Protein AF-A0A5J4RH97-F1 (afdb_monomer_lite)

Radius of gyration: 26.33 Å; chains: 1; bounding box: 68×27×66 Å

Foldseek 3Di:
DDDDPPPDDPPCVVVVDPVDDDFDKDWDADPVGDTDIDTDDPDDPPPDPPPVDPVPDDDPVNVVVVVVVVVVVVVVVVVVVVVVVPD

Sequence (87 aa):
IGALDWGRPPINDIYGRKPFETYDTGYKYDQFGNPIAYMKKPTIPIGKKGNIQKRNYIPTSQLIQTAKAQADLHSKLTKSAKISKKK

Structure (mmCIF, N/CA/C/O backbone):
data_AF-A0A5J4RH97-F1
#
_entry.id   AF-A0A5J4RH97-F1
#
loop_
_atom_site.group_PDB
_atom_site.id
_atom_site.type_symbol
_atom_site.label_atom_id
_atom_site.label_alt_id
_atom_site.label_comp_id
_atom_site.label_asym_id
_atom_site.label_entity_id
_atom_site.label_seq_id
_atom_site.pdbx_PDB_ins_code
_atom_site.Cartn_x
_atom_site.Cartn_y
_atom_site.Cartn_z
_atom_site.occupancy
_atom_site.B_iso_or_equiv
_atom_site.auth_seq_id
_atom_site.auth_comp_id
_atom_site.auth_asym_id
_atom_site.auth_atom_id
_atom_site.pdbx_PDB_model_num
ATOM 1 N N . ILE A 1 1 ? -41.732 2.437 -12.384 1.00 39.56 1 ILE A N 1
ATOM 2 C CA . ILE A 1 1 ? -40.754 2.342 -13.494 1.00 39.56 1 ILE A CA 1
ATOM 3 C C . ILE A 1 1 ? -39.450 2.907 -12.948 1.00 39.56 1 ILE A C 1
ATOM 5 O O . ILE A 1 1 ? -39.458 4.029 -12.461 1.00 39.56 1 ILE A O 1
ATOM 9 N N . GLY A 1 2 ? -38.445 2.040 -12.805 1.00 47.28 2 GLY A N 1
ATOM 10 C CA . GLY A 1 2 ? -37.346 2.183 -11.846 1.00 47.28 2 GLY A CA 1
ATOM 11 C C . GLY A 1 2 ? -36.332 3.269 -12.190 1.00 47.28 2 GLY A C 1
ATOM 12 O O . GLY A 1 2 ? -35.971 3.449 -13.350 1.00 47.28 2 GLY A O 1
ATOM 13 N N . ALA A 1 3 ? -35.865 3.963 -11.152 1.00 50.19 3 ALA A N 1
ATOM 14 C CA . ALA A 1 3 ? -34.724 4.857 -11.232 1.00 50.19 3 ALA A CA 1
ATOM 15 C C . ALA A 1 3 ? -33.463 4.030 -11.520 1.00 50.19 3 ALA A C 1
ATOM 17 O O . ALA A 1 3 ? -33.082 3.148 -10.751 1.00 50.19 3 ALA A O 1
ATOM 18 N N . LEU A 1 4 ? -32.871 4.307 -12.675 1.00 54.28 4 LEU A N 1
ATOM 19 C CA . LEU A 1 4 ? -31.613 3.767 -13.160 1.00 54.28 4 LEU A CA 1
ATOM 20 C C . LEU A 1 4 ? -30.497 4.200 -12.190 1.00 54.28 4 LEU A C 1
ATOM 22 O O . LEU A 1 4 ? -30.168 5.380 -12.094 1.00 54.28 4 LEU A O 1
ATOM 26 N N . ASP A 1 5 ? -29.989 3.244 -11.409 1.00 58.94 5 ASP A N 1
ATOM 27 C CA . ASP A 1 5 ? -28.912 3.395 -10.420 1.00 58.94 5 ASP A CA 1
ATOM 28 C C . ASP A 1 5 ? -27.566 3.596 -11.144 1.00 58.94 5 ASP A C 1
ATOM 30 O O . ASP A 1 5 ? -26.738 2.692 -11.243 1.00 58.94 5 ASP A O 1
ATOM 34 N N . TRP A 1 6 ? -27.370 4.790 -11.714 1.00 61.97 6 TRP A N 1
ATOM 35 C CA . TRP A 1 6 ? -26.171 5.202 -12.463 1.00 61.97 6 TRP A CA 1
ATOM 36 C C . TRP A 1 6 ? -24.877 5.244 -11.623 1.00 61.97 6 TRP A C 1
ATOM 38 O O . TRP A 1 6 ? -23.826 5.625 -12.134 1.00 61.97 6 TRP A O 1
ATOM 48 N N . GLY A 1 7 ? -24.928 4.878 -10.338 1.00 61.78 7 GLY A N 1
ATOM 49 C CA . GLY A 1 7 ? -23.777 4.883 -9.433 1.00 61.78 7 GLY A CA 1
ATOM 50 C C . GLY A 1 7 ? -23.104 3.523 -9.247 1.00 61.78 7 GLY A C 1
ATOM 51 O O . GLY A 1 7 ? -22.026 3.462 -8.651 1.00 61.78 7 GLY A O 1
ATOM 52 N N . ARG A 1 8 ? -23.706 2.425 -9.726 1.00 63.69 8 ARG A N 1
ATOM 53 C CA . ARG A 1 8 ? -23.086 1.103 -9.606 1.00 63.69 8 ARG A CA 1
ATOM 54 C C . ARG A 1 8 ? -22.105 0.878 -10.751 1.00 63.69 8 ARG A C 1
ATOM 56 O O . ARG A 1 8 ? -22.530 0.881 -11.907 1.00 63.69 8 ARG A O 1
ATOM 63 N N . PRO A 1 9 ? -20.812 0.639 -10.461 1.00 65.38 9 PRO A N 1
ATOM 64 C CA . PRO A 1 9 ? -19.911 0.171 -11.495 1.00 65.38 9 PRO A CA 1
ATOM 65 C C . PRO A 1 9 ? -20.483 -1.125 -12.094 1.00 65.38 9 PRO A C 1
ATOM 67 O O . PRO A 1 9 ? -21.068 -1.932 -11.359 1.00 65.38 9 PRO A O 1
ATOM 70 N N . PRO A 1 10 ? -20.368 -1.319 -13.419 1.00 66.12 10 PRO A N 1
ATOM 71 C CA . PRO A 1 10 ? -20.868 -2.518 -14.076 1.00 66.12 10 PRO A CA 1
ATOM 72 C C . PRO A 1 10 ? -20.287 -3.755 -13.386 1.00 66.12 10 PRO A C 1
ATOM 74 O O . PRO A 1 10 ? -19.148 -3.728 -12.930 1.00 66.12 10 PRO A O 1
ATOM 77 N N . ILE A 1 11 ? -21.047 -4.852 -13.320 1.00 61.50 11 ILE A N 1
ATOM 78 C CA . ILE A 1 11 ? -20.634 -6.114 -12.664 1.00 61.50 11 ILE A CA 1
ATOM 79 C C . ILE A 1 11 ? -19.237 -6.583 -13.127 1.00 61.50 11 ILE A C 1
ATOM 81 O O . ILE A 1 11 ? -18.493 -7.196 -12.363 1.00 61.50 11 ILE A O 1
ATOM 85 N N . ASN A 1 12 ? -18.837 -6.212 -14.345 1.00 59.78 12 ASN A N 1
ATOM 86 C CA . ASN A 1 12 ? -17.534 -6.526 -14.924 1.00 59.78 12 ASN A CA 1
ATOM 87 C C . ASN A 1 12 ? -16.361 -5.660 -14.412 1.00 59.78 12 ASN A C 1
ATOM 89 O O . ASN A 1 12 ? -15.214 -5.979 -14.714 1.00 59.78 12 ASN A O 1
ATOM 93 N N . ASP A 1 13 ? -16.595 -4.617 -13.608 1.00 60.03 13 ASP A N 1
ATOM 94 C CA . ASP A 1 13 ? -15.545 -3.811 -12.955 1.00 60.03 13 ASP A CA 1
ATOM 95 C C . ASP A 1 13 ? -14.719 -4.644 -11.952 1.00 60.03 13 ASP A C 1
ATOM 97 O O . ASP A 1 13 ? -13.587 -4.309 -11.607 1.00 60.03 13 ASP A O 1
ATOM 101 N N . ILE A 1 14 ? -15.249 -5.798 -11.532 1.00 59.06 14 ILE A N 1
ATOM 102 C CA . ILE A 1 14 ? -14.538 -6.780 -10.704 1.00 59.06 14 ILE A CA 1
ATOM 103 C C . ILE A 1 14 ? -13.311 -7.347 -11.441 1.00 59.06 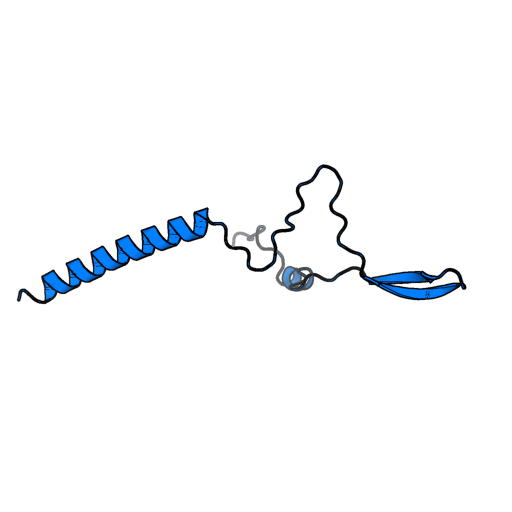14 ILE A C 1
ATOM 105 O O . ILE A 1 14 ? -12.295 -7.602 -10.803 1.00 59.06 14 ILE A O 1
ATOM 109 N N . TYR A 1 15 ? -13.353 -7.478 -12.774 1.00 57.44 15 TYR A N 1
ATOM 110 C CA . TYR A 1 15 ? -12.235 -8.021 -13.560 1.00 57.44 15 TYR A CA 1
ATOM 111 C C . TYR A 1 15 ? -11.104 -7.008 -13.805 1.00 57.44 15 TYR A C 1
ATOM 113 O O . TYR A 1 15 ? -9.970 -7.409 -14.057 1.00 57.44 15 TYR A O 1
ATOM 121 N N . GLY A 1 16 ? -11.382 -5.702 -13.710 1.00 59.81 16 GLY A N 1
ATOM 122 C CA . GLY A 1 16 ? -10.359 -4.647 -13.772 1.00 59.81 16 GLY A CA 1
ATOM 123 C C . GLY A 1 16 ? -9.625 -4.444 -12.443 1.00 59.81 16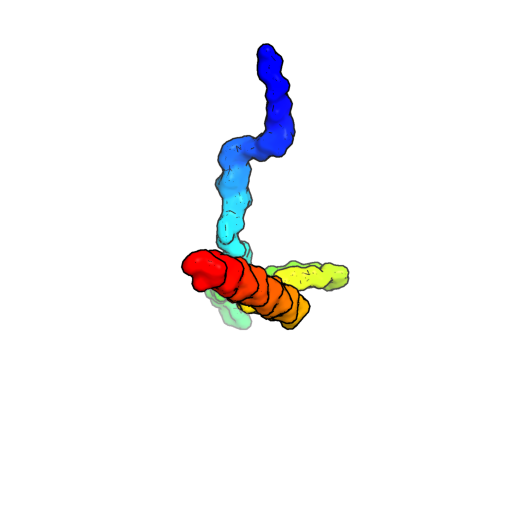 GLY A C 1
ATOM 124 O O . GLY A 1 16 ? -8.502 -3.934 -12.404 1.00 59.81 16 GLY A O 1
ATOM 125 N N . ARG A 1 17 ? -10.238 -4.878 -11.338 1.00 62.78 17 ARG A N 1
ATOM 126 C CA . ARG A 1 17 ? -9.634 -4.842 -10.008 1.00 62.78 17 ARG A CA 1
ATOM 127 C C . ARG A 1 17 ? -8.655 -5.996 -9.884 1.00 62.78 17 ARG A C 1
ATOM 129 O O . ARG A 1 17 ? -9.051 -7.129 -9.651 1.00 62.78 17 ARG A O 1
ATOM 136 N N . LYS A 1 18 ? -7.361 -5.703 -10.006 1.00 61.44 18 LYS A N 1
ATOM 137 C CA . LYS A 1 18 ? -6.296 -6.647 -9.647 1.00 61.44 18 LYS A CA 1
ATOM 138 C C . LYS A 1 18 ? -6.351 -6.869 -8.126 1.00 61.44 18 LYS A C 1
ATOM 140 O O . LYS A 1 18 ? -6.027 -5.938 -7.389 1.00 61.44 18 LYS A O 1
ATOM 145 N N . PRO A 1 19 ? -6.766 -8.053 -7.632 1.00 62.75 19 PRO A N 1
ATOM 146 C CA . PRO A 1 19 ? -6.891 -8.288 -6.192 1.00 62.75 19 PRO A CA 1
ATOM 147 C C . PRO A 1 19 ? -5.520 -8.428 -5.514 1.00 62.75 19 PRO A C 1
ATOM 149 O O . PRO A 1 19 ? -5.408 -8.290 -4.299 1.00 62.75 19 PRO A O 1
ATOM 152 N N . PHE A 1 20 ? -4.471 -8.674 -6.301 1.00 62.19 20 PHE A N 1
ATOM 153 C CA . PHE A 1 20 ? -3.080 -8.717 -5.875 1.00 62.19 20 PHE A CA 1
ATOM 154 C C . PHE A 1 20 ? -2.259 -7.655 -6.615 1.00 62.19 20 PHE A C 1
ATOM 156 O O . PHE A 1 20 ? -2.477 -7.388 -7.800 1.00 62.19 20 PHE A O 1
ATOM 163 N N . GLU A 1 21 ? -1.278 -7.071 -5.922 1.00 64.25 21 GLU A N 1
ATOM 164 C CA . GLU A 1 21 ? -0.266 -6.216 -6.548 1.00 64.25 21 GLU A CA 1
ATOM 165 C C . GLU A 1 21 ? 0.466 -7.025 -7.628 1.00 64.25 21 GLU A C 1
ATOM 167 O O . GLU A 1 21 ? 1.218 -7.951 -7.329 1.00 64.25 21 GLU A O 1
ATOM 172 N N . THR A 1 22 ? 0.221 -6.700 -8.898 1.00 67.12 22 THR A N 1
ATOM 173 C CA . THR A 1 22 ? 0.998 -7.239 -10.017 1.00 67.12 22 THR A CA 1
ATOM 174 C C . THR A 1 22 ? 2.172 -6.300 -10.243 1.00 67.12 22 THR A C 1
ATOM 176 O O . THR A 1 22 ? 1.962 -5.143 -10.604 1.00 67.12 22 THR A O 1
ATOM 179 N N . TYR A 1 23 ? 3.394 -6.772 -10.005 1.00 67.31 23 TYR A N 1
ATOM 180 C CA . TYR A 1 23 ? 4.588 -6.009 -10.357 1.00 67.31 23 TYR A CA 1
ATOM 181 C C . TYR A 1 23 ? 4.789 -6.057 -11.866 1.00 67.31 23 TYR A C 1
ATOM 183 O O . TYR A 1 23 ? 4.696 -7.125 -12.471 1.00 67.31 23 TYR A O 1
ATOM 191 N N . ASP A 1 24 ? 5.111 -4.916 -12.467 1.00 74.88 24 ASP A N 1
ATOM 192 C CA . ASP A 1 24 ? 5.583 -4.911 -13.844 1.00 74.88 24 ASP A CA 1
ATOM 193 C C . ASP A 1 24 ? 6.906 -5.682 -13.909 1.00 74.88 24 ASP A C 1
ATOM 195 O O . ASP A 1 24 ? 7.882 -5.352 -13.228 1.00 74.88 24 ASP A O 1
ATOM 199 N N . THR A 1 25 ? 6.955 -6.717 -14.734 1.00 81.25 25 THR A N 1
ATOM 200 C CA . THR A 1 25 ? 8.174 -7.478 -15.011 1.00 81.25 25 THR A CA 1
ATOM 201 C C . THR A 1 25 ? 8.819 -6.969 -16.294 1.00 81.25 25 THR A C 1
ATOM 203 O O . THR A 1 25 ? 8.150 -6.427 -17.174 1.00 81.25 25 THR A O 1
ATOM 206 N N . GLY A 1 26 ? 10.130 -7.131 -16.425 1.00 86.56 26 GLY A N 1
ATOM 207 C CA . GLY A 1 26 ? 10.832 -6.818 -17.665 1.00 86.56 26 GLY A CA 1
ATOM 208 C C . GLY A 1 26 ? 12.159 -7.551 -17.775 1.00 86.56 26 GLY A C 1
ATOM 209 O O . GLY A 1 26 ? 12.569 -8.261 -16.857 1.00 86.56 26 GLY A O 1
ATOM 210 N N . TYR A 1 27 ? 12.838 -7.333 -18.896 1.00 88.06 27 TYR A N 1
ATOM 211 C CA . TYR A 1 27 ? 14.200 -7.797 -19.126 1.00 88.06 27 TYR A CA 1
ATOM 212 C C . TYR A 1 27 ? 15.164 -6.610 -19.096 1.00 88.06 27 TYR A C 1
ATOM 214 O O . TYR A 1 27 ? 14.857 -5.533 -19.609 1.00 88.06 27 TYR A O 1
ATOM 222 N N . LYS A 1 28 ? 16.319 -6.805 -18.464 1.00 89.62 28 LYS A N 1
ATOM 223 C CA . LYS A 1 28 ? 17.499 -5.935 -18.563 1.00 89.62 28 LYS A CA 1
ATOM 224 C C . LYS A 1 28 ? 18.626 -6.731 -19.192 1.00 89.62 28 LYS A C 1
ATOM 226 O O . LYS A 1 28 ? 18.616 -7.948 -19.095 1.00 89.62 28 LYS A O 1
ATOM 231 N N . TYR A 1 29 ? 19.596 -6.055 -19.783 1.00 93.12 29 TYR A N 1
ATOM 232 C CA . TYR A 1 29 ? 20.796 -6.704 -20.295 1.00 93.12 29 TYR A CA 1
ATOM 233 C C . TYR A 1 29 ? 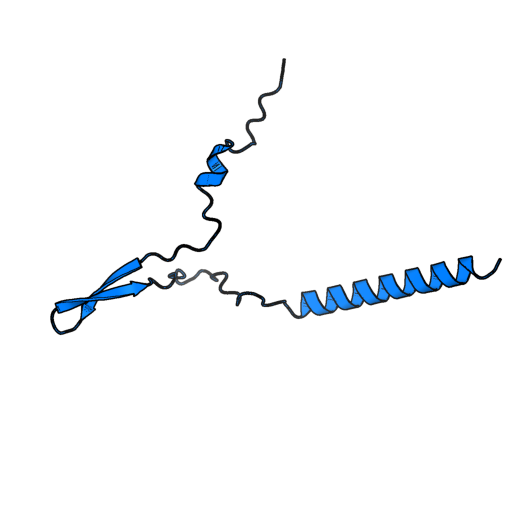21.944 -6.519 -19.304 1.00 93.12 29 TYR A C 1
ATOM 235 O O . TYR A 1 29 ? 22.093 -5.434 -18.733 1.00 93.12 29 TYR A O 1
ATOM 243 N N . A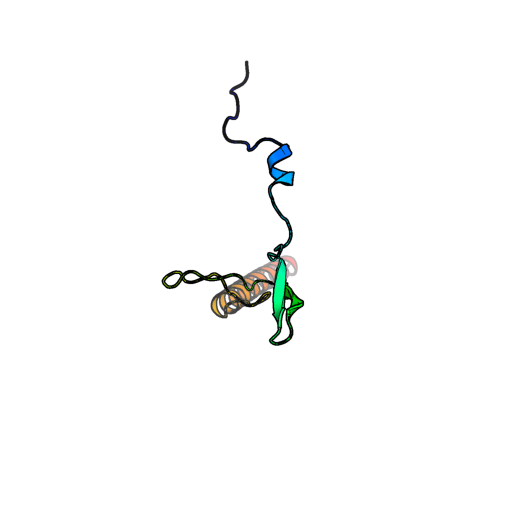SP A 1 30 ? 22.706 -7.582 -19.055 1.00 88.25 30 ASP A N 1
ATOM 244 C CA . ASP A 1 30 ? 23.973 -7.490 -18.327 1.00 88.25 30 ASP A CA 1
ATOM 245 C C . ASP A 1 30 ? 25.081 -6.874 -19.204 1.00 88.25 30 ASP A C 1
ATOM 247 O O . ASP A 1 30 ? 24.864 -6.532 -20.368 1.00 88.25 30 ASP A O 1
ATOM 251 N N . GLN A 1 31 ? 26.286 -6.719 -18.649 1.00 92.00 31 GLN A N 1
ATOM 252 C CA . GLN A 1 31 ? 27.441 -6.172 -19.377 1.00 92.00 31 GLN A CA 1
ATOM 253 C C . GLN A 1 31 ? 27.852 -7.025 -20.594 1.00 92.00 31 GLN A C 1
ATOM 255 O O . GLN A 1 31 ? 28.531 -6.526 -21.489 1.00 92.00 31 GLN A O 1
ATOM 260 N N . PHE A 1 32 ? 27.431 -8.289 -20.641 1.00 91.75 32 PHE A N 1
ATOM 261 C CA . PHE A 1 32 ? 27.715 -9.236 -21.715 1.00 91.75 32 PHE A CA 1
ATOM 262 C C . PHE A 1 32 ? 26.554 -9.359 -22.717 1.00 91.75 32 PHE A C 1
ATOM 264 O O . PHE A 1 32 ? 26.653 -10.128 -23.669 1.00 91.75 32 PHE A O 1
ATOM 271 N N . GLY A 1 33 ? 25.468 -8.596 -22.538 1.00 91.00 33 GLY A N 1
ATOM 272 C CA . GLY A 1 33 ? 24.304 -8.615 -23.422 1.00 91.00 33 GLY A CA 1
ATOM 273 C C . GLY A 1 33 ? 23.319 -9.759 -23.164 1.00 91.00 33 GLY A C 1
ATOM 274 O O . GLY A 1 33 ? 22.442 -9.992 -23.994 1.00 91.00 33 GLY A O 1
ATOM 275 N N . ASN A 1 34 ? 23.402 -10.458 -22.030 1.00 94.50 34 ASN A N 1
ATOM 276 C CA . ASN A 1 34 ? 22.442 -11.506 -21.680 1.00 94.50 34 ASN A CA 1
ATOM 277 C C . ASN A 1 34 ? 21.183 -10.908 -21.032 1.00 94.50 34 ASN A C 1
ATOM 279 O O . ASN A 1 34 ? 21.298 -10.040 -20.156 1.00 94.50 34 ASN A O 1
ATOM 283 N N . PRO A 1 35 ? 19.973 -11.371 -21.403 1.00 92.50 35 PRO A N 1
ATOM 284 C CA . PRO A 1 35 ? 18.740 -10.906 -20.788 1.00 92.50 35 PRO A CA 1
ATOM 285 C C . PRO A 1 35 ? 18.585 -11.471 -19.369 1.00 92.50 35 PRO A C 1
ATOM 287 O O . PRO A 1 35 ? 18.486 -12.676 -19.156 1.00 92.50 35 PRO A O 1
ATOM 290 N N . ILE A 1 36 ? 18.484 -10.578 -18.393 1.00 90.81 36 ILE A N 1
ATOM 291 C CA . ILE A 1 36 ? 18.180 -10.871 -16.997 1.00 90.81 36 ILE A CA 1
ATOM 292 C C . ILE A 1 36 ? 16.757 -10.404 -16.699 1.00 90.81 36 ILE A C 1
ATOM 294 O O . ILE A 1 36 ? 16.421 -9.221 -16.836 1.00 90.81 36 ILE A O 1
ATOM 298 N N . ALA A 1 37 ? 15.919 -11.343 -16.263 1.00 88.81 37 ALA A N 1
ATOM 299 C CA . ALA A 1 37 ? 14.584 -11.035 -15.776 1.00 88.81 37 ALA A CA 1
ATOM 300 C C . ALA A 1 37 ? 14.674 -10.198 -14.493 1.00 88.81 37 ALA A C 1
ATOM 302 O O . ALA A 1 37 ? 15.416 -10.526 -13.565 1.00 88.81 37 ALA A O 1
ATOM 303 N N . TYR A 1 38 ? 13.901 -9.118 -14.419 1.00 85.75 38 TYR A N 1
ATOM 304 C CA . TYR A 1 38 ? 13.827 -8.293 -13.221 1.00 85.75 38 TYR A CA 1
ATOM 305 C C . TYR A 1 38 ? 12.391 -7.848 -12.934 1.00 85.75 38 TYR A C 1
ATOM 307 O O . TYR A 1 38 ? 11.583 -7.614 -13.835 1.00 85.75 38 TYR A O 1
ATOM 315 N N . MET A 1 39 ? 12.084 -7.691 -11.647 1.00 84.12 39 MET A N 1
ATOM 316 C CA . MET A 1 39 ? 10.848 -7.055 -11.194 1.00 84.12 39 MET A CA 1
ATOM 317 C C . MET A 1 39 ? 11.063 -5.545 -11.091 1.00 84.12 39 MET A C 1
ATOM 319 O O . MET A 1 39 ? 12.008 -5.088 -10.433 1.00 84.12 39 MET A O 1
ATOM 323 N N . LYS A 1 40 ? 10.189 -4.747 -11.713 1.00 81.06 40 LYS A N 1
ATOM 324 C CA . LYS A 1 40 ? 10.183 -3.297 -11.511 1.00 81.06 40 LYS A CA 1
ATOM 325 C C . LYS A 1 40 ? 9.692 -3.021 -10.096 1.00 81.06 40 LYS A C 1
ATOM 327 O O . LYS A 1 40 ? 8.563 -3.346 -9.731 1.00 81.06 40 LYS A O 1
ATOM 332 N N . LYS A 1 41 ? 10.552 -2.401 -9.286 1.00 72.88 41 LYS A N 1
ATOM 333 C CA . LYS A 1 41 ? 10.116 -1.831 -8.011 1.00 72.88 41 LYS A CA 1
ATOM 334 C C . LYS A 1 41 ? 9.093 -0.733 -8.321 1.00 72.88 41 LYS A C 1
ATOM 336 O O . LYS A 1 41 ? 9.330 0.029 -9.261 1.00 72.88 41 LYS A O 1
ATOM 341 N N . PRO A 1 42 ? 7.985 -0.636 -7.571 1.00 67.62 42 PRO A N 1
ATOM 342 C CA . PRO A 1 42 ? 7.036 0.449 -7.758 1.00 67.62 42 PRO A CA 1
ATOM 343 C C . PRO A 1 42 ? 7.764 1.780 -7.548 1.00 67.62 42 PRO A C 1
ATOM 345 O O . PRO A 1 42 ? 8.281 2.057 -6.464 1.00 67.62 42 PRO A O 1
ATOM 348 N N . THR A 1 43 ? 7.854 2.582 -8.609 1.00 62.53 43 THR A N 1
ATOM 349 C CA . THR A 1 43 ? 8.444 3.918 -8.541 1.00 62.53 43 THR A CA 1
ATOM 350 C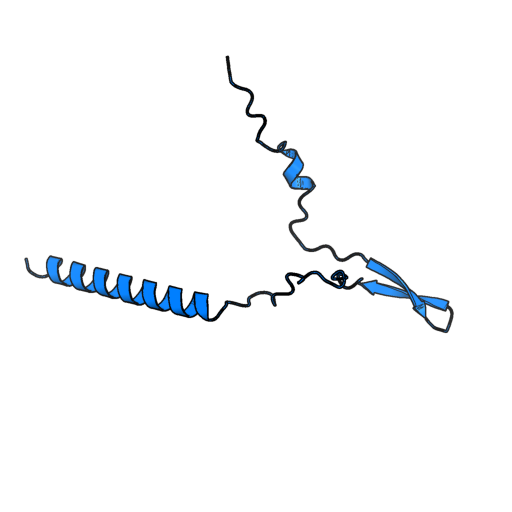 C . THR A 1 43 ? 7.468 4.822 -7.813 1.00 62.53 43 THR A C 1
ATOM 352 O O . THR A 1 43 ? 6.359 5.067 -8.284 1.00 62.53 43 THR A O 1
ATOM 355 N N . ILE A 1 44 ? 7.879 5.336 -6.660 1.00 61.66 44 ILE A N 1
ATOM 356 C CA . ILE A 1 44 ? 7.121 6.373 -5.970 1.00 61.66 44 ILE A CA 1
ATOM 357 C C . ILE A 1 44 ? 7.568 7.689 -6.586 1.00 61.66 44 ILE A C 1
ATOM 359 O O . ILE A 1 44 ? 8.761 7.992 -6.530 1.00 61.66 44 ILE A O 1
ATOM 363 N N . PRO A 1 45 ? 6.663 8.452 -7.216 1.00 59.72 45 PRO A N 1
ATOM 364 C CA . PRO A 1 45 ? 7.042 9.721 -7.806 1.00 59.72 45 PRO A CA 1
ATOM 365 C C . PRO A 1 45 ? 7.607 10.635 -6.715 1.00 59.72 45 PRO A C 1
ATOM 367 O O . PRO A 1 45 ? 7.008 10.792 -5.646 1.00 59.72 45 PRO A O 1
ATOM 370 N N . ILE A 1 46 ? 8.774 11.216 -6.992 1.00 52.81 46 ILE A N 1
ATOM 371 C CA . ILE A 1 46 ? 9.424 12.213 -6.137 1.00 52.81 46 ILE A CA 1
ATOM 372 C C . ILE A 1 46 ? 8.401 13.315 -5.832 1.00 52.81 46 ILE A C 1
ATOM 374 O O . ILE A 1 46 ? 7.796 13.879 -6.740 1.00 52.81 46 ILE A O 1
ATOM 378 N N . GLY A 1 47 ? 8.155 13.562 -4.543 1.00 53.84 47 GLY A N 1
ATOM 379 C CA . GLY A 1 47 ? 7.161 14.530 -4.067 1.00 53.84 47 GLY A CA 1
ATOM 380 C C . GLY A 1 47 ? 5.813 13.942 -3.629 1.00 53.84 47 GLY A C 1
ATOM 381 O O . GLY A 1 47 ? 5.004 14.673 -3.064 1.00 53.84 47 GLY A O 1
ATOM 382 N N . LYS A 1 48 ? 5.556 12.636 -3.805 1.00 58.03 48 LYS A N 1
ATOM 383 C CA . LYS A 1 48 ? 4.377 11.974 -3.217 1.00 58.03 48 LYS A CA 1
ATOM 384 C C . LYS A 1 48 ? 4.800 10.991 -2.133 1.00 58.03 48 LYS A C 1
ATOM 386 O O . LYS A 1 48 ? 5.664 10.145 -2.346 1.00 58.03 48 LYS A O 1
ATOM 391 N N . LYS A 1 49 ? 4.153 11.067 -0.966 1.00 52.06 49 LYS A N 1
ATOM 392 C CA . LYS A 1 49 ? 4.294 10.066 0.096 1.00 52.06 49 LYS A CA 1
ATOM 393 C C . LYS A 1 49 ? 3.608 8.786 -0.383 1.00 52.06 49 LYS A C 1
ATOM 395 O O . LYS A 1 49 ? 2.409 8.609 -0.191 1.00 52.06 49 LYS A O 1
ATOM 400 N N . GLY A 1 50 ? 4.350 7.933 -1.089 1.00 56.72 50 GLY A N 1
ATOM 401 C CA . GLY A 1 50 ? 3.875 6.599 -1.437 1.00 56.72 50 GLY A CA 1
ATOM 402 C C . GLY A 1 50 ? 3.405 5.893 -0.168 1.00 56.72 50 GLY A C 1
ATOM 403 O O . GLY A 1 50 ? 4.037 6.018 0.884 1.00 56.72 50 GLY A O 1
ATOM 404 N N . ASN A 1 51 ? 2.286 5.178 -0.243 1.00 59.91 51 ASN A N 1
ATOM 405 C CA . ASN A 1 51 ? 1.768 4.402 0.878 1.00 59.91 51 ASN A CA 1
ATOM 406 C C . ASN A 1 51 ? 2.600 3.112 1.031 1.00 59.91 51 ASN A C 1
ATOM 408 O O . ASN A 1 51 ? 2.091 2.009 0.883 1.00 59.91 51 ASN A O 1
ATOM 412 N N . ILE A 1 52 ? 3.909 3.252 1.278 1.00 59.81 52 ILE A N 1
ATOM 413 C CA . ILE A 1 52 ? 4.845 2.151 1.563 1.00 59.81 52 ILE A CA 1
ATOM 414 C C . ILE A 1 52 ? 4.719 1.736 3.030 1.00 59.81 52 ILE A C 1
ATOM 416 O O . ILE A 1 52 ? 5.709 1.568 3.746 1.00 59.81 52 ILE A O 1
ATOM 420 N N . GLN A 1 53 ? 3.504 1.650 3.555 1.00 63.12 53 GLN A N 1
ATOM 421 C CA . GLN A 1 53 ? 3.367 1.053 4.872 1.00 63.12 53 GLN A CA 1
ATOM 422 C C . GLN A 1 53 ? 3.780 -0.415 4.742 1.00 63.12 53 GLN A C 1
ATOM 424 O O . GLN A 1 53 ? 3.354 -1.111 3.818 1.00 63.12 53 GLN A O 1
ATOM 429 N N . LYS A 1 54 ? 4.676 -0.877 5.626 1.00 61.03 54 LYS A N 1
ATOM 430 C CA . LYS A 1 54 ? 5.020 -2.300 5.693 1.00 61.03 54 LYS A CA 1
ATOM 431 C C . LYS A 1 54 ? 3.714 -3.082 5.832 1.00 61.03 54 LYS A C 1
ATOM 433 O O . LYS A 1 54 ? 2.868 -2.719 6.650 1.00 61.03 54 LYS A O 1
ATOM 438 N N . ARG A 1 55 ? 3.554 -4.146 5.040 1.00 61.28 55 ARG A N 1
ATOM 439 C CA . ARG A 1 55 ? 2.414 -5.061 5.182 1.00 61.28 55 ARG A CA 1
ATOM 440 C C . ARG A 1 55 ? 2.336 -5.493 6.655 1.00 61.28 55 ARG A C 1
ATOM 442 O O . ARG A 1 55 ? 3.361 -5.848 7.234 1.00 61.28 55 ARG A O 1
ATOM 449 N N . ASN A 1 56 ? 1.147 -5.409 7.251 1.00 74.50 56 ASN A N 1
ATOM 450 C CA . ASN A 1 56 ? 0.870 -5.693 8.670 1.00 74.50 56 ASN A CA 1
ATOM 451 C C . ASN A 1 56 ? 1.427 -4.687 9.699 1.00 74.50 56 ASN A C 1
ATOM 453 O O . ASN A 1 56 ? 1.498 -5.006 10.884 1.00 74.50 56 ASN A O 1
ATOM 457 N N . TYR A 1 57 ? 1.804 -3.470 9.294 1.00 83.38 57 TYR A N 1
ATOM 458 C CA . TYR A 1 57 ? 2.092 -2.409 10.259 1.00 83.38 57 TYR A CA 1
ATOM 459 C C . TYR A 1 57 ? 0.792 -1.888 10.883 1.00 83.38 57 TYR A C 1
ATOM 461 O O . TYR A 1 57 ? -0.047 -1.315 10.191 1.00 83.38 57 TYR A O 1
ATOM 469 N N . ILE A 1 58 ? 0.640 -2.075 12.194 1.00 83.12 58 ILE A N 1
ATOM 470 C CA . ILE A 1 58 ? -0.444 -1.477 12.975 1.00 83.12 58 ILE A CA 1
ATOM 471 C C . ILE A 1 58 ? 0.124 -0.240 13.681 1.00 83.12 58 ILE A C 1
ATOM 473 O O . ILE A 1 58 ? 1.061 -0.381 14.472 1.00 83.12 58 ILE A O 1
ATOM 477 N N . PRO A 1 59 ? -0.408 0.970 13.428 1.00 90.00 59 PRO A N 1
ATOM 478 C CA . PRO A 1 59 ? 0.038 2.174 14.115 1.00 90.00 59 PRO A CA 1
ATOM 479 C C . PRO A 1 59 ? -0.150 2.063 15.628 1.00 90.00 59 PRO A C 1
ATOM 481 O O . PRO A 1 59 ? -1.177 1.581 16.109 1.00 90.00 59 PRO A O 1
ATOM 484 N N . THR A 1 60 ? 0.793 2.607 16.396 1.00 92.62 60 THR A N 1
ATOM 485 C CA . THR A 1 60 ? 0.697 2.642 17.864 1.00 92.62 60 THR A CA 1
ATOM 486 C C . THR A 1 60 ? -0.590 3.321 18.342 1.00 92.62 60 THR A C 1
ATOM 488 O O . THR A 1 60 ? -1.197 2.883 19.314 1.00 92.62 60 THR A O 1
ATOM 491 N N . SER A 1 61 ? -1.060 4.349 17.628 1.00 93.69 61 SER A N 1
ATOM 492 C CA . SER A 1 61 ? -2.336 5.014 17.914 1.00 93.69 61 SER A CA 1
ATOM 493 C C . SER A 1 61 ? -3.529 4.058 17.825 1.00 93.69 61 SER A C 1
ATOM 495 O O . SER A 1 61 ? -4.397 4.090 18.696 1.00 93.69 61 SER A O 1
ATOM 497 N N . GLN A 1 62 ? -3.553 3.178 16.822 1.00 94.31 62 GLN A N 1
ATOM 498 C CA . GLN A 1 62 ? -4.591 2.162 16.667 1.00 94.31 62 GLN A CA 1
ATOM 499 C C . GLN A 1 62 ? -4.521 1.134 17.802 1.00 94.31 62 GLN A C 1
ATOM 501 O O . GLN A 1 62 ? -5.555 0.810 18.383 1.00 94.31 62 GLN A O 1
ATOM 506 N N . LEU A 1 63 ? -3.319 0.690 18.191 1.00 95.44 63 LEU A N 1
ATOM 507 C CA . LEU A 1 63 ? -3.140 -0.208 19.341 1.00 95.44 63 LEU A CA 1
ATOM 508 C C . LEU A 1 63 ? -3.705 0.410 20.632 1.00 95.44 63 LEU A C 1
ATOM 510 O O . LEU A 1 63 ? -4.518 -0.219 21.310 1.00 95.44 63 LEU A O 1
ATOM 514 N N . ILE A 1 64 ? -3.363 1.668 20.930 1.00 96.62 64 ILE A N 1
ATOM 515 C CA . ILE A 1 64 ? -3.849 2.388 22.121 1.00 96.62 64 ILE A CA 1
ATOM 516 C C . ILE A 1 64 ? -5.379 2.515 22.112 1.00 96.62 64 ILE A C 1
ATOM 518 O O . ILE A 1 64 ? -6.031 2.271 23.129 1.00 96.62 64 ILE A O 1
ATOM 522 N N . GLN A 1 65 ? -5.968 2.865 20.965 1.00 96.38 65 GLN A N 1
ATOM 523 C CA . GLN A 1 65 ? -7.423 2.973 20.829 1.00 96.38 65 GLN A CA 1
ATOM 524 C C . GLN A 1 65 ? -8.117 1.626 21.065 1.00 96.38 65 GLN A C 1
ATOM 526 O O . GLN A 1 65 ? -9.099 1.569 21.808 1.00 96.38 65 GLN A O 1
ATOM 531 N N . THR A 1 66 ? -7.591 0.538 20.493 1.00 95.38 66 THR A N 1
ATOM 532 C CA . THR A 1 66 ? -8.158 -0.805 20.690 1.00 95.38 66 THR A CA 1
ATOM 533 C C . THR A 1 66 ? -8.056 -1.275 22.140 1.00 95.38 66 THR A C 1
ATOM 535 O O . THR A 1 66 ? -9.033 -1.804 22.666 1.00 95.38 66 THR A O 1
ATOM 538 N N . ALA A 1 67 ? -6.935 -1.009 22.820 1.00 95.50 67 ALA A N 1
ATOM 539 C CA . ALA A 1 67 ? -6.758 -1.348 24.231 1.00 95.50 67 ALA A CA 1
ATOM 540 C C . ALA A 1 67 ? -7.773 -0.614 25.124 1.00 95.50 67 ALA A C 1
ATOM 542 O O . ALA A 1 67 ? -8.387 -1.221 26.003 1.00 95.50 67 ALA A O 1
ATOM 543 N N . LYS A 1 68 ? -8.014 0.678 24.859 1.00 96.56 68 LYS A N 1
ATOM 544 C CA . LYS A 1 68 ? -9.024 1.462 25.584 1.00 96.56 68 LYS A CA 1
ATOM 545 C C . LYS A 1 68 ? -10.434 0.901 25.377 1.00 96.56 68 LYS A C 1
ATOM 547 O O . LYS A 1 68 ? -11.149 0.671 26.348 1.00 96.56 68 LYS A O 1
ATOM 552 N N . ALA A 1 69 ? -10.808 0.615 24.129 1.00 95.00 69 ALA A N 1
ATOM 553 C CA . ALA A 1 69 ? -12.113 0.040 23.811 1.00 95.00 69 ALA A CA 1
ATOM 554 C C . ALA A 1 69 ? -12.323 -1.336 24.474 1.00 95.00 69 ALA A C 1
ATOM 556 O O . ALA A 1 69 ? -13.403 -1.612 24.998 1.00 95.00 69 ALA A O 1
ATOM 557 N N . GLN A 1 70 ? -11.286 -2.181 24.505 1.00 95.75 70 GLN A N 1
ATOM 558 C CA . GLN A 1 70 ? -11.321 -3.473 25.196 1.00 95.75 70 GLN A CA 1
ATOM 559 C C . GLN A 1 70 ? -11.519 -3.316 26.711 1.00 95.75 70 GLN A C 1
ATOM 561 O O . GLN A 1 70 ? -12.351 -4.019 27.288 1.00 95.75 70 GLN A O 1
ATOM 566 N N . ALA A 1 71 ? -10.816 -2.379 27.355 1.00 92.81 71 ALA A N 1
ATOM 567 C CA . ALA A 1 71 ? -10.971 -2.107 28.785 1.00 92.81 71 ALA A CA 1
ATOM 568 C C . ALA A 1 71 ? -12.389 -1.615 29.132 1.00 92.81 71 ALA A C 1
ATOM 570 O O . ALA A 1 71 ? -13.008 -2.098 30.088 1.00 92.81 71 ALA A O 1
ATOM 571 N N . ASP A 1 72 ? -12.939 -0.713 28.318 1.00 94.56 72 ASP A N 1
ATOM 572 C CA . ASP A 1 72 ? -14.294 -0.191 28.496 1.00 94.56 72 ASP A CA 1
ATOM 573 C C . ASP A 1 72 ? -15.343 -1.301 28.350 1.00 94.56 72 ASP A C 1
ATOM 575 O O . ASP A 1 72 ? -16.234 -1.427 29.196 1.00 94.56 72 ASP A O 1
ATOM 579 N N . LEU A 1 73 ? -15.217 -2.150 27.324 1.00 93.75 73 LEU A N 1
ATOM 580 C CA . LEU A 1 73 ? -16.082 -3.315 27.125 1.00 93.75 73 LEU A CA 1
ATOM 581 C C . LEU A 1 73 ? -16.003 -4.292 28.300 1.00 93.75 73 LEU A C 1
ATOM 583 O O . LEU A 1 73 ? -17.039 -4.693 28.832 1.00 93.75 73 LEU A O 1
ATOM 587 N N . HIS A 1 74 ? -14.795 -4.623 28.757 1.00 91.75 74 HIS A N 1
ATOM 588 C CA . HIS A 1 74 ? -14.599 -5.501 29.907 1.00 91.75 74 HIS A CA 1
ATOM 589 C C . HIS A 1 74 ? -15.270 -4.939 31.170 1.00 91.75 74 HIS A C 1
ATOM 591 O O . HIS A 1 74 ? -15.969 -5.658 31.891 1.00 91.75 74 HIS A O 1
ATOM 597 N N . SER A 1 75 ? -15.139 -3.632 31.418 1.00 90.56 75 SER A N 1
ATOM 598 C CA . SER A 1 75 ? -15.792 -2.973 32.554 1.00 90.56 75 SER A CA 1
ATOM 599 C C . SER A 1 75 ? -17.326 -3.031 32.473 1.00 90.56 75 SER A C 1
ATOM 601 O O . SER A 1 75 ? -17.993 -3.245 33.486 1.00 90.56 75 SER A O 1
ATOM 603 N N . LYS A 1 76 ? -17.905 -2.889 31.273 1.00 90.62 76 LYS A N 1
ATOM 604 C CA . LYS A 1 76 ? -19.358 -2.962 31.055 1.00 90.62 76 LYS A CA 1
ATOM 605 C C . LYS A 1 76 ? -19.883 -4.380 31.254 1.00 90.62 76 LYS A C 1
ATOM 607 O O . LYS A 1 76 ? -20.882 -4.565 31.947 1.00 90.62 76 LYS A O 1
ATOM 612 N N . LEU A 1 77 ? -19.190 -5.377 30.704 1.00 88.00 77 LEU A N 1
ATOM 613 C CA . LEU A 1 77 ? -19.562 -6.787 30.834 1.00 88.00 77 LEU A CA 1
ATOM 614 C C . LEU A 1 77 ? -19.484 -7.261 32.289 1.00 88.00 77 LEU A C 1
ATOM 616 O O . LEU A 1 77 ? -20.423 -7.875 32.791 1.00 88.00 77 LEU A O 1
ATOM 620 N N . THR A 1 78 ? -18.411 -6.917 33.002 1.00 80.50 78 THR A N 1
ATOM 621 C CA . THR A 1 78 ? -18.248 -7.291 34.417 1.00 80.50 78 THR A CA 1
ATOM 622 C C . THR A 1 78 ? -19.264 -6.608 35.334 1.00 80.50 78 THR A C 1
ATOM 624 O O . THR A 1 78 ? -19.769 -7.243 36.260 1.00 80.50 78 THR A O 1
ATOM 627 N N . LYS A 1 79 ? -19.617 -5.339 35.084 1.00 76.75 79 LYS A N 1
ATOM 628 C CA . LYS A 1 79 ? -20.697 -4.650 35.815 1.00 76.75 79 LYS A CA 1
ATOM 629 C C . LYS A 1 79 ? -22.065 -5.269 35.525 1.00 76.75 79 LYS A C 1
ATOM 631 O O . LYS A 1 79 ? -22.805 -5.542 36.465 1.00 76.75 79 LYS A O 1
ATOM 636 N N . SER A 1 80 ? -22.365 -5.552 34.257 1.00 68.69 80 SER A N 1
ATOM 637 C CA . SER A 1 80 ? -23.609 -6.212 33.838 1.00 68.69 80 SER A CA 1
ATOM 638 C C . SER A 1 80 ? -23.780 -7.589 34.500 1.00 68.69 80 SER A C 1
ATOM 640 O O . SER A 1 80 ? -24.811 -7.869 35.110 1.00 68.69 80 SE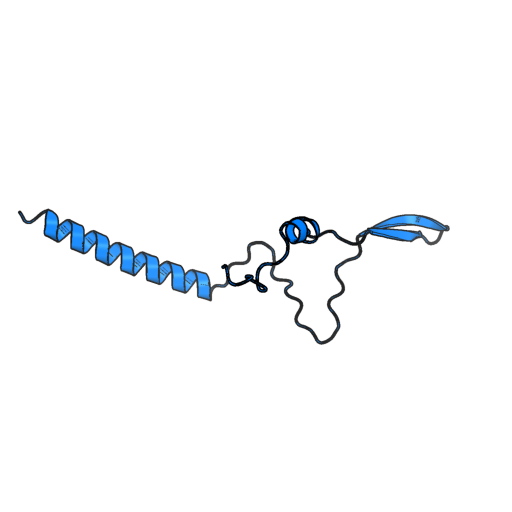R A O 1
ATOM 642 N N . ALA A 1 81 ? -22.724 -8.409 34.513 1.00 69.50 81 ALA A N 1
ATOM 643 C CA . ALA A 1 81 ? -22.739 -9.730 35.144 1.00 69.50 81 ALA A CA 1
ATOM 644 C C . ALA A 1 81 ? -22.878 -9.690 36.681 1.00 69.50 81 ALA A C 1
ATOM 646 O O . ALA A 1 81 ? -23.409 -10.622 37.281 1.00 69.50 81 ALA A O 1
ATOM 647 N N . LYS A 1 82 ? -22.414 -8.624 37.349 1.00 62.62 82 LYS A N 1
ATOM 648 C CA . LYS A 1 82 ? -22.620 -8.442 38.800 1.00 62.62 82 LYS A CA 1
ATOM 649 C C . LYS A 1 82 ? -24.059 -8.059 39.144 1.00 62.62 82 LYS A C 1
ATOM 651 O O . LYS A 1 82 ? -24.526 -8.408 40.223 1.00 62.62 82 LYS A O 1
ATOM 656 N N . ILE A 1 83 ? -24.748 -7.354 38.248 1.00 61.94 83 ILE A N 1
ATOM 657 C CA . ILE A 1 83 ? -26.157 -6.983 38.428 1.00 61.94 83 ILE A CA 1
ATOM 658 C C . ILE A 1 83 ? -27.051 -8.219 38.268 1.00 61.94 83 ILE A C 1
ATOM 660 O O . ILE A 1 83 ? -27.958 -8.408 39.073 1.00 61.94 83 ILE A O 1
ATOM 664 N N . SER A 1 84 ? -26.764 -9.106 37.307 1.00 59.34 84 SER A N 1
ATOM 665 C CA . SER A 1 84 ? -27.569 -10.321 37.103 1.00 59.34 84 SER A CA 1
ATOM 666 C C . SER A 1 84 ? -27.423 -11.369 38.215 1.00 59.34 84 SER A C 1
ATOM 668 O O . SER A 1 84 ? -28.364 -12.114 38.461 1.00 59.34 84 SER A O 1
ATOM 670 N N . LYS A 1 85 ? -26.282 -11.410 38.920 1.00 59.44 85 LYS A N 1
ATOM 671 C CA . LYS A 1 85 ? -26.044 -12.324 40.058 1.00 59.44 85 LYS A CA 1
ATOM 672 C C . LYS A 1 85 ? -26.666 -11.876 41.387 1.00 59.44 85 LYS A C 1
ATOM 674 O O . LYS A 1 85 ? -26.603 -12.626 42.352 1.00 59.44 85 LYS A O 1
ATOM 679 N N . LYS A 1 86 ? -27.214 -10.660 41.472 1.00 57.56 86 LYS A N 1
ATOM 680 C CA . LYS A 1 86 ? -27.798 -10.090 42.703 1.00 57.56 86 LYS A CA 1
ATOM 681 C C . LYS A 1 86 ? -29.304 -10.369 42.855 1.00 57.56 86 LYS A C 1
ATOM 683 O O . LYS A 1 86 ? -30.003 -9.572 43.476 1.00 57.56 86 LYS A O 1
ATOM 688 N N . LYS A 1 87 ? -29.803 -11.460 42.274 1.00 45.03 87 LYS A N 1
ATOM 689 C CA . LYS A 1 87 ? -31.215 -11.846 42.327 1.00 45.03 87 LYS A CA 1
ATOM 690 C C . LYS A 1 87 ? -31.405 -13.113 43.141 1.00 45.03 87 LYS A C 1
ATOM 692 O O . LYS A 1 87 ? -30.552 -14.012 42.985 1.00 45.03 87 LYS A O 1
#

Secondary structure (DSSP, 8-state):
-----TTSPPTTHHHHS-SS--PPEEEEE-TTS-EEEEEPP-PPPTTS----PPTTPPPHHHHHHHHHHHHHHHHHHHHHHHHHT--

Organism: NCBI:txid222440

pLDDT: mean 73.95, std 15.94, range [39.56, 96.62]